Protein AF-A0A1G6M2C3-F1 (afdb_monomer_lite)

Structure (mmCIF, N/CA/C/O backbone):
data_AF-A0A1G6M2C3-F1
#
_entry.id   AF-A0A1G6M2C3-F1
#
loop_
_atom_site.group_PDB
_atom_site.id
_atom_site.type_symbol
_atom_site.label_atom_id
_atom_site.label_alt_id
_atom_site.label_comp_id
_atom_site.label_asym_id
_atom_site.label_entity_id
_atom_site.label_seq_id
_atom_site.pdbx_PDB_ins_code
_atom_site.Cartn_x
_atom_site.Cartn_y
_atom_site.Cartn_z
_atom_site.occupancy
_atom_site.B_iso_or_equiv
_atom_site.auth_seq_id
_atom_site.auth_comp_id
_atom_site.auth_asym_id
_atom_site.auth_atom_id
_atom_site.pdbx_PDB_model_num
ATOM 1 N N . MET A 1 1 ? 2.724 -17.726 -24.995 1.00 53.12 1 MET A N 1
ATOM 2 C CA . MET A 1 1 ? 3.024 -17.033 -23.720 1.00 53.12 1 MET A CA 1
ATOM 3 C C . MET A 1 1 ? 4.348 -16.274 -23.862 1.00 53.12 1 MET A C 1
ATOM 5 O O . MET A 1 1 ? 5.274 -16.486 -23.095 1.00 53.12 1 MET A O 1
ATOM 9 N N . THR A 1 2 ? 4.442 -15.410 -24.879 1.00 56.66 2 THR A N 1
ATOM 10 C CA . THR A 1 2 ? 5.676 -14.683 -25.258 1.00 56.66 2 THR A CA 1
ATOM 11 C C . THR A 1 2 ? 5.364 -13.223 -25.619 1.00 56.66 2 THR 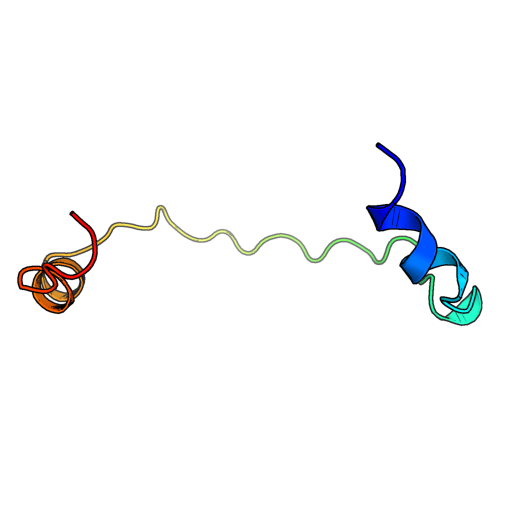A C 1
ATOM 13 O O . THR A 1 2 ? 6.226 -12.480 -26.064 1.00 56.66 2 THR A O 1
ATOM 16 N N . GLU A 1 3 ? 4.120 -12.791 -25.405 1.00 58.00 3 GLU A N 1
ATOM 17 C CA . GLU A 1 3 ? 3.611 -11.503 -25.889 1.00 58.00 3 GLU A CA 1
ATOM 18 C C . GLU A 1 3 ? 4.120 -10.323 -25.039 1.00 58.00 3 GLU A C 1
ATOM 20 O O . GLU A 1 3 ? 4.221 -9.209 -25.525 1.00 58.00 3 GLU A O 1
ATOM 25 N N . LEU A 1 4 ? 4.517 -10.560 -23.780 1.00 60.09 4 LEU A N 1
ATOM 26 C CA . LEU A 1 4 ? 4.931 -9.501 -22.842 1.00 60.09 4 LEU A CA 1
ATOM 27 C C . LEU A 1 4 ? 6.359 -8.978 -23.074 1.00 60.09 4 LEU A C 1
ATOM 29 O O . LEU A 1 4 ? 6.754 -7.967 -22.501 1.00 60.09 4 LEU A O 1
ATOM 33 N N . ILE A 1 5 ? 7.157 -9.683 -23.878 1.00 65.81 5 ILE A N 1
ATOM 34 C CA . ILE A 1 5 ? 8.573 -9.353 -24.112 1.00 65.81 5 ILE A CA 1
ATOM 35 C C . ILE A 1 5 ? 8.749 -8.607 -25.449 1.00 65.81 5 ILE A C 1
ATOM 37 O O . ILE A 1 5 ? 9.774 -7.955 -25.656 1.00 65.81 5 ILE A O 1
ATOM 41 N N . ALA A 1 6 ? 7.746 -8.647 -26.335 1.00 68.44 6 ALA A N 1
ATOM 42 C CA . ALA A 1 6 ? 7.799 -8.033 -27.662 1.00 68.44 6 ALA A CA 1
ATOM 43 C C . ALA A 1 6 ? 7.938 -6.502 -27.598 1.00 68.44 6 ALA A C 1
ATOM 45 O O . ALA A 1 6 ? 8.785 -5.936 -28.290 1.00 68.44 6 ALA A O 1
ATOM 46 N N . ASP A 1 7 ? 7.208 -5.846 -26.694 1.00 65.94 7 ASP A N 1
ATOM 47 C CA . ASP A 1 7 ? 7.270 -4.386 -26.526 1.00 65.94 7 ASP A CA 1
ATOM 48 C C . ASP A 1 7 ? 8.655 -3.910 -26.057 1.00 65.94 7 ASP A C 1
ATOM 50 O O . ASP A 1 7 ? 9.122 -2.825 -26.414 1.00 65.94 7 ASP A O 1
ATOM 54 N N . CYS A 1 8 ? 9.376 -4.765 -25.328 1.00 70.88 8 CYS A N 1
ATOM 55 C CA . CYS A 1 8 ? 10.721 -4.470 -24.841 1.00 70.88 8 CYS A CA 1
ATOM 56 C C . CYS A 1 8 ? 11.815 -4.642 -25.914 1.00 70.88 8 CYS A C 1
ATOM 58 O O . CYS A 1 8 ? 12.969 -4.270 -25.675 1.00 70.88 8 CYS A O 1
ATOM 60 N N . ALA A 1 9 ? 11.499 -5.183 -27.097 1.00 75.19 9 ALA A N 1
ATOM 61 C CA . ALA A 1 9 ? 12.486 -5.432 -28.152 1.00 75.19 9 ALA A CA 1
ATOM 62 C C . ALA A 1 9 ? 13.068 -4.137 -28.745 1.00 75.19 9 ALA A C 1
ATOM 64 O O . ALA A 1 9 ? 14.218 -4.123 -29.184 1.00 75.19 9 ALA A O 1
ATOM 65 N N . SER A 1 10 ? 12.298 -3.046 -28.708 1.00 80.00 10 SER A N 1
ATOM 66 C CA . SER A 1 10 ? 12.690 -1.733 -29.234 1.00 80.00 10 SER A CA 1
ATOM 67 C C . SER A 1 10 ? 13.601 -0.930 -28.299 1.00 80.00 10 SER A C 1
ATOM 69 O O . SER A 1 10 ? 14.158 0.081 -28.722 1.00 80.00 10 SER A O 1
ATOM 71 N N . ILE A 1 11 ? 13.783 -1.369 -27.045 1.00 78.75 11 ILE A N 1
ATOM 72 C CA . ILE A 1 11 ? 14.580 -0.641 -26.052 1.00 78.75 11 ILE A CA 1
ATOM 73 C C . ILE A 1 11 ? 16.043 -0.578 -26.527 1.00 78.75 11 ILE A C 1
ATOM 75 O O . ILE A 1 11 ? 16.699 -1.631 -26.603 1.00 78.75 11 ILE A O 1
ATOM 79 N N . PRO A 1 12 ? 16.577 0.631 -26.807 1.00 80.94 12 PRO A N 1
ATOM 80 C CA . PRO A 1 12 ? 17.939 0.810 -27.292 1.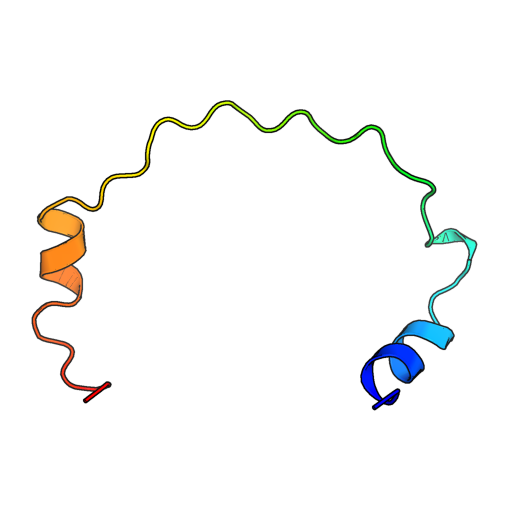00 80.94 12 PRO A CA 1
ATOM 81 C C . PRO A 1 12 ? 18.969 0.158 -26.371 1.00 80.94 12 PRO A C 1
ATOM 83 O O . PRO A 1 12 ? 18.923 0.320 -25.152 1.00 80.94 12 PRO A O 1
ATOM 86 N N . THR A 1 13 ? 19.954 -0.529 -26.951 1.00 72.88 13 THR A N 1
ATOM 87 C CA . THR A 1 13 ? 21.006 -1.237 -26.200 1.00 72.88 13 THR A CA 1
ATOM 88 C C . THR A 1 13 ? 21.780 -0.318 -25.252 1.00 72.88 13 THR A C 1
ATOM 90 O O . THR A 1 13 ? 22.168 -0.750 -24.175 1.00 72.88 13 THR A O 1
ATOM 93 N N . ALA A 1 14 ? 21.938 0.963 -25.596 1.00 75.94 14 ALA A N 1
ATOM 94 C CA . ALA A 1 14 ? 22.582 1.956 -24.734 1.00 75.94 14 ALA A CA 1
ATOM 95 C C . ALA A 1 14 ? 21.819 2.231 -23.419 1.00 75.94 14 ALA A C 1
ATOM 97 O O . ALA A 1 14 ? 22.430 2.646 -22.439 1.00 75.94 14 ALA A O 1
ATOM 98 N N . LEU A 1 15 ? 20.503 1.983 -23.383 1.00 74.38 15 LEU A N 1
ATOM 99 C CA . LEU A 1 15 ? 19.664 2.101 -22.182 1.00 74.38 15 LEU A CA 1
ATOM 100 C C . LEU A 1 15 ? 19.576 0.798 -21.385 1.00 74.38 15 LEU A C 1
ATOM 102 O O . LEU A 1 15 ? 19.087 0.799 -20.256 1.00 74.38 15 LEU A O 1
ATOM 106 N N . ARG A 1 16 ? 20.078 -0.314 -21.935 1.00 74.06 16 ARG A N 1
ATOM 107 C CA . ARG A 1 16 ? 20.281 -1.562 -21.194 1.00 74.06 16 ARG A CA 1
ATOM 108 C C . ARG A 1 16 ? 21.519 -1.384 -20.323 1.00 74.06 16 ARG A C 1
ATOM 110 O O . ARG A 1 16 ? 22.561 -1.978 -20.587 1.00 74.06 16 ARG A O 1
ATOM 117 N N . ALA A 1 17 ? 21.421 -0.496 -19.334 1.00 69.31 17 ALA A N 1
ATOM 118 C CA . ALA A 1 17 ? 22.458 -0.322 -18.335 1.00 69.31 17 ALA A CA 1
ATOM 119 C C . ALA A 1 17 ? 22.832 -1.717 -17.819 1.00 69.31 17 ALA A C 1
ATOM 121 O O . ALA A 1 17 ? 21.963 -2.481 -17.388 1.00 69.31 17 ALA A O 1
ATOM 122 N N . GLY A 1 18 ? 24.118 -2.070 -17.927 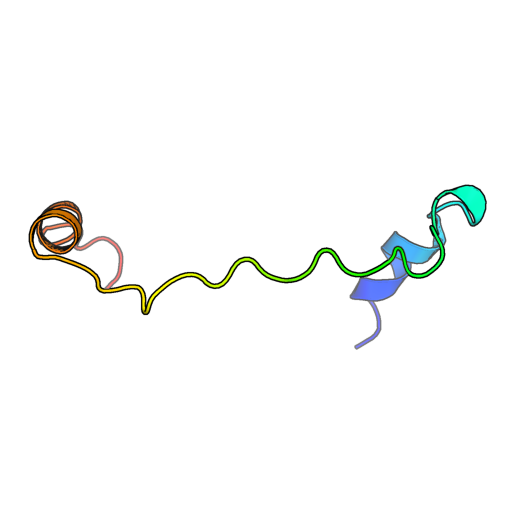1.00 72.56 18 GLY A N 1
ATOM 123 C CA . GLY A 1 18 ? 24.647 -3.274 -17.290 1.00 72.56 18 GLY A CA 1
ATOM 124 C C . GLY A 1 18 ? 24.292 -3.263 -15.803 1.00 72.56 18 GLY A C 1
ATOM 125 O O . GLY A 1 18 ? 23.935 -2.202 -15.286 1.00 72.56 18 GLY A O 1
ATOM 126 N N . PRO A 1 19 ? 24.351 -4.410 -15.106 1.00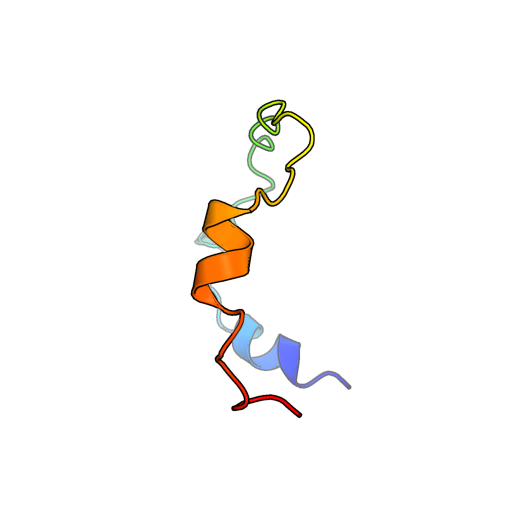 68.00 19 PRO A N 1
ATOM 127 C CA . PRO A 1 19 ? 23.907 -4.501 -13.723 1.00 68.00 19 PRO A CA 1
ATOM 128 C C . PRO A 1 19 ? 24.599 -3.419 -12.894 1.00 68.00 19 PRO A C 1
ATOM 130 O O . PRO A 1 19 ? 25.780 -3.524 -12.565 1.00 68.00 19 PRO A O 1
ATOM 133 N N . ALA A 1 20 ? 23.858 -2.349 -12.597 1.00 71.31 20 ALA A N 1
ATOM 134 C CA . ALA A 1 20 ? 24.311 -1.334 -11.676 1.00 71.31 20 ALA A CA 1
ATOM 135 C C . ALA A 1 20 ? 24.585 -2.049 -10.350 1.00 71.31 20 ALA A C 1
ATOM 137 O O . ALA A 1 20 ? 23.869 -3.010 -10.026 1.00 71.31 20 ALA A O 1
ATOM 138 N N . PRO A 1 21 ? 25.602 -1.628 -9.578 1.00 75.50 21 PRO A N 1
ATOM 139 C CA . PRO A 1 21 ? 25.778 -2.159 -8.239 1.00 75.50 21 PRO A CA 1
ATOM 140 C C . PRO A 1 21 ? 24.437 -2.017 -7.523 1.00 75.50 21 PRO A C 1
ATOM 142 O O . PRO A 1 21 ? 23.910 -0.909 -7.392 1.00 75.50 21 PRO A O 1
ATOM 145 N N . ARG A 1 22 ? 23.840 -3.162 -7.158 1.00 72.56 22 ARG A N 1
ATOM 146 C CA . ARG A 1 22 ? 22.560 -3.185 -6.454 1.00 72.56 22 ARG A CA 1
ATOM 147 C C . ARG A 1 22 ? 22.730 -2.289 -5.239 1.00 72.56 22 ARG A C 1
ATOM 149 O O . ARG A 1 22 ? 23.572 -2.568 -4.386 1.00 72.56 22 ARG A O 1
ATOM 156 N N . GLN A 1 23 ? 21.959 -1.205 -5.194 1.00 76.12 23 GLN A N 1
ATOM 157 C CA . GLN A 1 23 ? 21.824 -0.401 -3.988 1.00 76.12 23 GLN A CA 1
ATOM 158 C C . GLN A 1 23 ? 21.485 -1.387 -2.870 1.00 76.12 23 GLN A C 1
ATOM 160 O O . GLN A 1 23 ? 20.549 -2.179 -3.017 1.00 76.12 23 GLN A O 1
ATOM 165 N N . GLN A 1 24 ? 22.301 -1.426 -1.815 1.00 78.88 24 GLN A N 1
ATOM 166 C CA . GLN A 1 24 ? 22.030 -2.335 -0.710 1.00 78.88 24 GLN A CA 1
ATOM 167 C C . GLN A 1 24 ? 20.645 -1.984 -0.160 1.00 78.88 24 GLN A C 1
ATOM 169 O O . GLN A 1 24 ? 20.398 -0.804 0.115 1.00 78.88 24 GLN A O 1
ATOM 174 N N . PRO A 1 25 ? 19.730 -2.962 -0.031 1.00 75.69 25 PRO A N 1
ATOM 175 C CA . PRO A 1 25 ? 18.446 -2.706 0.588 1.00 75.69 25 PRO A CA 1
ATOM 176 C C . PRO A 1 25 ? 18.699 -2.105 1.965 1.00 75.69 25 PRO A C 1
ATOM 178 O O . PRO A 1 25 ? 19.405 -2.695 2.786 1.00 75.69 25 PRO A O 1
ATOM 181 N N . ARG A 1 26 ? 18.152 -0.912 2.219 1.00 79.69 26 ARG A N 1
ATOM 182 C CA . ARG A 1 26 ? 18.115 -0.377 3.578 1.00 79.69 26 ARG A CA 1
ATOM 183 C C . ARG A 1 26 ? 17.435 -1.436 4.442 1.00 79.69 26 ARG A C 1
ATOM 185 O O . ARG A 1 26 ? 16.358 -1.902 4.079 1.00 79.69 26 ARG A O 1
ATOM 192 N N . ALA A 1 27 ? 18.045 -1.792 5.570 1.00 77.81 27 ALA A N 1
ATOM 193 C CA . ALA A 1 27 ? 17.373 -2.596 6.577 1.00 77.81 27 ALA A CA 1
ATOM 194 C C . ALA A 1 27 ? 16.150 -1.807 7.068 1.00 77.81 27 ALA A C 1
ATOM 196 O O . ALA A 1 27 ? 16.271 -0.850 7.831 1.00 77.81 27 ALA A O 1
ATOM 197 N N . VAL A 1 28 ? 14.979 -2.150 6.543 1.00 76.62 28 VAL A N 1
ATOM 198 C CA . VAL A 1 28 ? 13.689 -1.702 7.057 1.00 76.62 28 VAL A CA 1
ATOM 199 C C . VAL A 1 28 ? 13.281 -2.694 8.134 1.00 76.62 28 VAL A C 1
ATOM 201 O O . VAL A 1 28 ? 13.388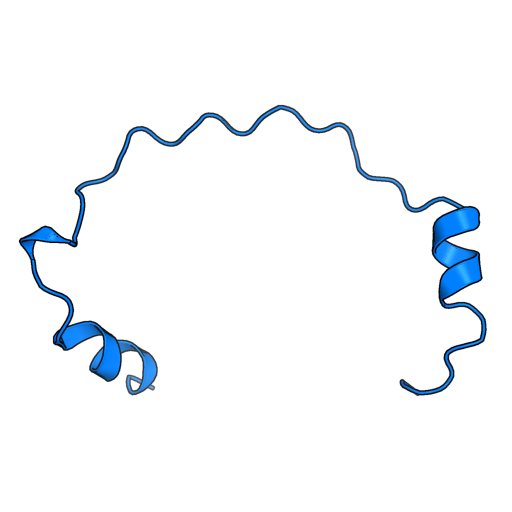 -3.903 7.936 1.00 76.62 28 VAL A O 1
ATOM 204 N N . GLY A 1 29 ? 12.860 -2.183 9.291 1.00 81.88 29 GLY A N 1
ATOM 205 C CA . GLY A 1 29 ? 12.265 -3.027 10.323 1.00 81.88 29 GLY A CA 1
ATOM 206 C C . GLY A 1 29 ? 11.012 -3.730 9.797 1.00 81.88 29 GLY A C 1
ATOM 207 O O . GLY A 1 29 ? 10.438 -3.315 8.789 1.00 81.88 29 GLY A O 1
ATOM 208 N N . THR A 1 30 ? 10.581 -4.787 10.485 1.00 82.00 30 THR A N 1
ATOM 209 C CA . THR A 1 30 ? 9.334 -5.489 10.164 1.00 82.00 30 THR A CA 1
ATOM 210 C C . THR A 1 30 ? 8.180 -4.494 10.127 1.00 82.00 30 THR A C 1
ATOM 212 O O . THR A 1 30 ? 7.834 -3.884 11.141 1.00 82.00 30 THR A O 1
ATOM 215 N N . TRP A 1 31 ? 7.598 -4.309 8.945 1.00 80.81 31 TRP A N 1
ATOM 216 C CA . TRP A 1 31 ? 6.454 -3.429 8.781 1.00 80.81 31 TRP A CA 1
ATOM 217 C C . TRP A 1 31 ? 5.245 -4.047 9.481 1.00 80.81 31 TRP A C 1
ATOM 219 O O . TRP A 1 31 ? 4.879 -5.188 9.210 1.00 80.81 31 TRP A O 1
ATOM 229 N N . THR A 1 32 ? 4.658 -3.296 10.410 1.00 85.88 32 THR A N 1
ATOM 230 C CA . THR A 1 32 ? 3.438 -3.682 11.121 1.00 85.88 32 THR A CA 1
ATOM 231 C C . THR A 1 32 ? 2.366 -2.654 10.811 1.00 85.88 32 THR A C 1
ATOM 233 O O . THR A 1 32 ? 2.579 -1.454 10.998 1.00 85.88 32 THR A O 1
ATOM 236 N N . VAL A 1 33 ? 1.219 -3.129 10.336 1.00 86.19 33 VAL A N 1
ATOM 237 C CA . VAL A 1 33 ? 0.027 -2.302 10.164 1.00 86.19 33 VAL A CA 1
ATOM 238 C C . VAL A 1 33 ? -0.519 -2.003 11.553 1.00 86.19 33 VAL A C 1
ATOM 240 O O . VAL A 1 33 ? -0.751 -2.915 12.343 1.00 86.19 33 VAL A O 1
ATOM 243 N N . ASN A 1 34 ? -0.664 -0.723 11.876 1.00 90.44 34 ASN A N 1
ATOM 244 C CA . ASN A 1 34 ? -1.243 -0.300 13.143 1.00 90.44 34 ASN A CA 1
ATOM 245 C C . ASN A 1 34 ? -2.743 -0.022 12.993 1.00 90.44 34 ASN A C 1
ATOM 247 O O . ASN A 1 34 ? -3.273 0.055 11.884 1.00 90.44 34 ASN A O 1
ATOM 251 N N . GLU A 1 35 ? -3.407 0.191 14.127 1.00 92.88 35 GLU A N 1
ATOM 252 C CA . GLU A 1 35 ? -4.848 0.449 14.153 1.00 92.88 35 GLU A CA 1
ATOM 253 C C . GLU A 1 35 ? -5.240 1.695 13.349 1.00 92.88 35 GLU A C 1
ATOM 255 O O . GLU A 1 35 ? -6.256 1.708 12.669 1.00 92.88 35 GLU A O 1
ATOM 260 N N . ALA A 1 36 ? -4.397 2.733 13.346 1.00 91.12 36 ALA A N 1
ATOM 261 C CA . ALA A 1 36 ? -4.654 3.942 12.563 1.00 91.12 36 ALA A CA 1
ATOM 262 C C . ALA A 1 36 ? -4.683 3.674 11.048 1.00 91.12 36 ALA A C 1
ATOM 264 O O . ALA A 1 36 ? -5.370 4.373 10.306 1.00 91.12 36 ALA A O 1
ATOM 265 N N . CYS A 1 37 ? -3.923 2.686 10.577 1.00 89.50 37 CYS A N 1
ATOM 266 C CA . CYS A 1 37 ? -3.928 2.260 9.185 1.00 89.50 37 CYS A CA 1
ATOM 267 C C . CYS A 1 37 ? -5.130 1.355 8.882 1.00 89.50 37 CYS A C 1
ATOM 269 O O . CYS A 1 37 ? -5.712 1.465 7.809 1.00 89.50 37 CYS A O 1
ATOM 271 N N . HIS A 1 38 ? -5.530 0.508 9.833 1.00 88.75 38 HIS A N 1
ATOM 272 C CA . HIS A 1 38 ? -6.721 -0.335 9.720 1.00 88.75 38 HIS A CA 1
ATOM 273 C C . HIS A 1 38 ? -8.018 0.495 9.675 1.00 88.75 38 HIS A C 1
ATOM 275 O O . HIS A 1 38 ? -8.848 0.300 8.790 1.00 88.75 38 HIS A O 1
ATOM 281 N N . ALA A 1 39 ? -8.147 1.504 10.539 1.00 90.12 39 ALA A N 1
ATOM 282 C CA . ALA A 1 39 ? -9.317 2.381 10.602 1.00 90.12 39 ALA A CA 1
ATOM 283 C C . ALA A 1 39 ? -9.599 3.152 9.297 1.00 90.12 39 ALA A C 1
ATOM 285 O O . ALA A 1 39 ? -10.732 3.547 9.055 1.00 90.12 39 ALA A O 1
ATOM 286 N N . GLN A 1 40 ? -8.592 3.359 8.439 1.00 89.56 40 GLN A N 1
ATOM 287 C CA . GLN A 1 40 ? -8.767 4.052 7.153 1.00 89.56 40 GLN A CA 1
ATOM 288 C C . GLN A 1 40 ? -9.549 3.235 6.122 1.00 89.56 40 GLN A C 1
ATOM 290 O O . GLN A 1 40 ? -10.066 3.803 5.165 1.00 89.56 40 GLN A O 1
ATOM 295 N N . VAL A 1 41 ? -9.595 1.914 6.292 1.00 87.75 41 VAL A N 1
ATOM 296 C CA . VAL A 1 41 ? -10.183 0.986 5.319 1.00 87.75 41 VAL A CA 1
ATOM 297 C C . VAL A 1 41 ? -11.304 0.138 5.914 1.00 87.75 41 VAL A C 1
ATOM 299 O O . VAL A 1 41 ? -11.893 -0.658 5.195 1.00 87.75 41 VAL A O 1
ATOM 302 N N . ALA A 1 42 ? -11.609 0.312 7.203 1.00 86.94 42 ALA A N 1
ATOM 303 C CA . ALA A 1 42 ? -12.581 -0.500 7.932 1.00 86.94 42 ALA A CA 1
ATOM 304 C C . ALA A 1 42 ? -14.000 -0.448 7.337 1.00 86.94 42 ALA A C 1
ATOM 306 O O . ALA A 1 42 ? -14.702 -1.449 7.392 1.00 86.94 42 ALA A O 1
ATOM 307 N N . ASP A 1 43 ? -14.383 0.685 6.740 1.00 85.12 43 ASP A N 1
ATOM 308 C CA . ASP A 1 43 ? -15.710 0.904 6.146 1.00 85.12 43 ASP A CA 1
ATOM 309 C C . ASP A 1 43 ? -15.683 0.911 4.599 1.00 85.12 43 ASP A C 1
ATOM 311 O O . ASP A 1 43 ? -16.647 1.327 3.952 1.00 85.12 43 ASP A O 1
ATOM 315 N N . LEU A 1 44 ? -14.568 0.503 3.973 1.00 86.94 44 LEU A N 1
ATOM 316 C CA . LEU A 1 44 ? -14.490 0.357 2.515 1.00 86.94 44 LEU A CA 1
ATOM 317 C C . LEU A 1 44 ? -15.016 -1.025 2.089 1.00 86.94 44 LEU A C 1
ATOM 319 O O . LEU A 1 44 ? -14.249 -1.952 1.840 1.00 86.94 44 LEU A O 1
ATOM 323 N N . ASP A 1 45 ? -16.335 -1.130 1.924 1.00 74.19 45 ASP A N 1
ATOM 324 C CA . ASP A 1 45 ? -17.029 -2.341 1.446 1.00 74.19 45 ASP A CA 1
ATOM 325 C C . ASP A 1 45 ? -16.957 -2.540 -0.087 1.00 74.19 45 ASP A C 1
ATOM 327 O O . ASP A 1 45 ? -17.664 -3.371 -0.655 1.00 74.19 45 ASP A O 1
ATOM 331 N N . GLU A 1 46 ? -16.125 -1.770 -0.798 1.00 76.06 46 GLU A N 1
ATOM 332 C CA . GLU A 1 46 ? -16.041 -1.803 -2.271 1.00 76.06 46 GLU A CA 1
ATOM 333 C C . GLU A 1 46 ? -15.451 -3.121 -2.814 1.00 76.06 46 GLU A C 1
ATOM 335 O O . GLU A 1 46 ? -15.656 -3.460 -3.979 1.00 76.06 46 GLU A O 1
ATOM 340 N N . TYR A 1 47 ? -14.755 -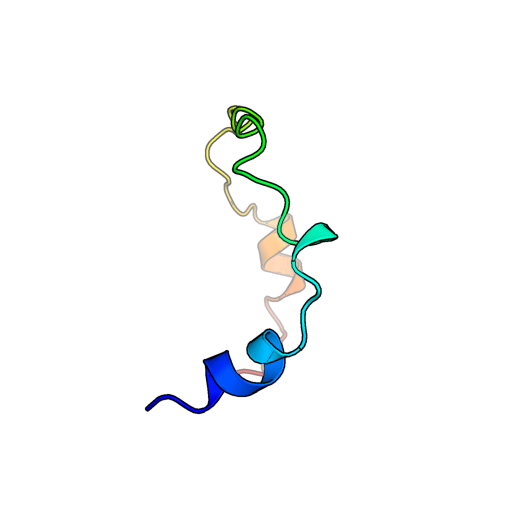3.891 -1.972 1.00 59.56 47 TYR A N 1
ATOM 341 C CA . TYR A 1 47 ? -14.088 -5.138 -2.352 1.00 59.56 47 TYR A CA 1
ATOM 342 C C . TYR A 1 47 ? -14.580 -6.314 -1.497 1.00 59.56 47 TYR A C 1
ATOM 344 O O . TYR A 1 47 ? -13.834 -6.840 -0.669 1.00 59.56 47 TYR A O 1
ATOM 352 N N . VAL A 1 48 ? -15.834 -6.724 -1.715 1.00 60.56 48 VAL A N 1
ATOM 353 C CA . VAL A 1 48 ? -16.398 -8.008 -1.247 1.00 60.56 48 VAL A CA 1
ATOM 354 C C . VAL A 1 48 ? -16.633 -8.937 -2.431 1.00 60.56 48 VAL A C 1
ATOM 356 O O . VAL A 1 48 ? -17.196 -8.469 -3.447 1.00 60.56 48 VAL A O 1
#

pLDDT: mean 76.49, std 9.91, range [53.12, 92.88]

Foldseek 3Di:
DCVVCVVVPPPDPVVVPDPDPPPPPDPDPPDDQDPVNVVVCVPVPVDD

Secondary structure (DSSP, 8-state):
--TTTTGGGGS-GGGS---PPPPPPP--------HHHHTTTTT-TT--

Sequence (48 aa):
MTELIADCASIPTALRAGPAPRQQPRAVGTWTVNEACHAQVADLDEYV

Radius of gyration: 20.65 Å; chains: 1; bounding box: 43×21×43 Å

Organism: NCBI:txid1271860